Protein AF-A0A938HCS4-F1 (afdb_monomer_lite)

Radius of gyration: 31.87 Å; chains: 1; bounding box: 49×38×100 Å

pLDDT: mean 72.6, std 14.88, range [42.16, 93.31]

Structure (mmCIF, N/CA/C/O backbone):
data_AF-A0A938HCS4-F1
#
_entry.id   AF-A0A938HCS4-F1
#
loop_
_atom_site.group_PDB
_atom_site.id
_atom_site.type_symbol
_atom_site.label_atom_id
_atom_site.label_alt_id
_atom_site.label_comp_id
_atom_site.label_asym_id
_atom_site.label_entity_id
_atom_site.label_seq_id
_atom_site.pdbx_PDB_ins_code
_atom_site.Cartn_x
_atom_site.Cartn_y
_atom_site.Cartn_z
_atom_site.occupancy
_atom_site.B_iso_or_equiv
_atom_site.auth_seq_id
_atom_site.auth_comp_id
_atom_site.auth_asym_id
_atom_site.auth_atom_id
_atom_site.pdbx_PDB_model_num
ATOM 1 N N . MET A 1 1 ? -32.545 -4.563 77.316 1.00 42.16 1 MET A N 1
ATOM 2 C CA . MET A 1 1 ? -31.429 -5.532 77.198 1.00 42.16 1 MET A CA 1
ATOM 3 C C . MET A 1 1 ? -31.980 -6.843 76.645 1.00 42.16 1 MET A C 1
ATOM 5 O O . MET A 1 1 ? -33.150 -7.120 76.858 1.00 42.16 1 MET A O 1
ATOM 9 N N . ALA A 1 2 ? -31.187 -7.542 75.833 1.00 51.88 2 ALA A N 1
ATOM 10 C CA . ALA A 1 2 ? -31.606 -8.448 74.760 1.00 51.88 2 ALA A CA 1
ATOM 11 C C . ALA A 1 2 ? -31.679 -9.943 75.127 1.00 51.88 2 ALA A C 1
ATOM 13 O O . ALA A 1 2 ? -30.803 -10.416 75.840 1.00 51.88 2 ALA A O 1
ATOM 14 N N . THR A 1 3 ? -32.596 -10.683 74.484 1.00 54.97 3 THR A N 1
ATOM 15 C CA . THR A 1 3 ? -32.500 -12.130 74.165 1.00 54.97 3 THR A CA 1
ATOM 16 C C . THR A 1 3 ? -33.317 -12.424 72.884 1.00 54.97 3 THR A C 1
ATOM 18 O O . THR A 1 3 ? -34.532 -12.550 72.902 1.00 54.97 3 THR A O 1
ATOM 21 N N . LYS A 1 4 ? -32.774 -12.158 71.691 1.00 50.47 4 LYS A N 1
ATOM 22 C CA . LYS A 1 4 ? -32.249 -13.134 70.709 1.00 50.47 4 LYS A CA 1
ATOM 23 C C . LYS A 1 4 ? -33.006 -14.478 70.554 1.00 50.47 4 LYS A C 1
ATOM 25 O O . LYS A 1 4 ? -33.038 -15.298 71.461 1.00 50.47 4 LYS A O 1
ATOM 30 N N . SER A 1 5 ? -33.414 -14.703 69.293 1.00 52.41 5 SER A N 1
ATOM 31 C CA . SER A 1 5 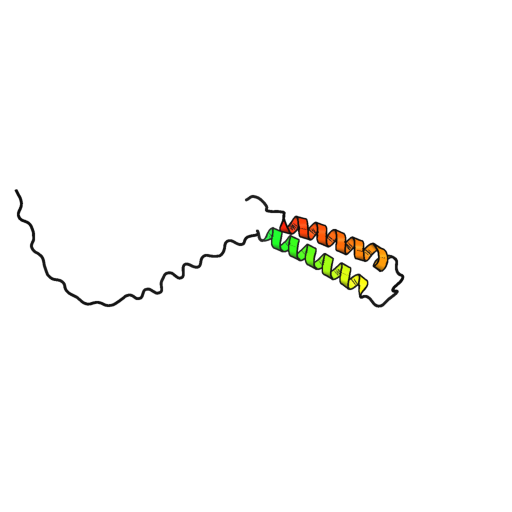? -33.314 -15.938 68.484 1.00 52.41 5 SER A CA 1
ATOM 32 C C . SER A 1 5 ? -34.311 -17.093 68.669 1.00 52.41 5 SER A C 1
ATOM 34 O O . SER A 1 5 ? -34.025 -18.072 69.349 1.00 52.41 5 SER A O 1
ATOM 36 N N . THR A 1 6 ? -35.387 -17.071 67.874 1.00 53.62 6 THR A N 1
ATOM 37 C CA . THR A 1 6 ? -36.025 -18.277 67.319 1.00 53.62 6 THR A CA 1
ATOM 38 C C . THR A 1 6 ? -35.342 -18.643 65.991 1.00 53.62 6 THR A C 1
ATOM 40 O O . THR A 1 6 ? -35.598 -18.056 64.943 1.00 53.62 6 THR A O 1
ATOM 43 N N . VAL A 1 7 ? -34.409 -19.598 66.034 1.00 58.47 7 VAL A N 1
ATOM 44 C CA . VAL A 1 7 ? -33.758 -20.179 64.847 1.00 58.47 7 VAL A CA 1
ATOM 45 C C . VAL A 1 7 ? -34.596 -21.364 64.367 1.00 58.47 7 VAL A C 1
ATOM 47 O O . VAL A 1 7 ? -34.723 -22.360 65.072 1.00 58.47 7 VAL A O 1
AT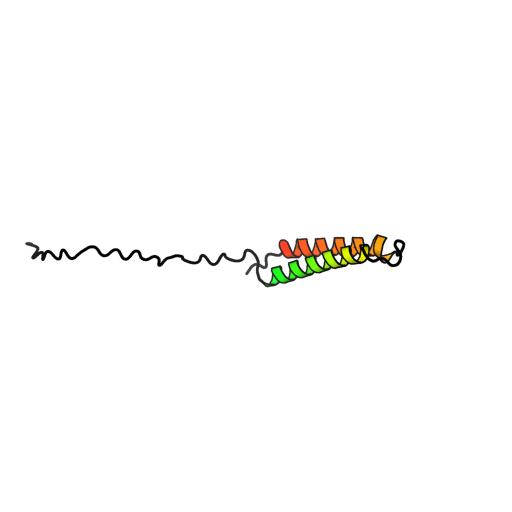OM 50 N N . SER A 1 8 ? -35.160 -21.263 63.162 1.00 47.69 8 SER A N 1
ATOM 51 C CA . SER A 1 8 ? -35.700 -22.410 62.418 1.00 47.69 8 SER A CA 1
ATOM 52 C C . SER A 1 8 ? -34.562 -23.101 61.655 1.00 47.69 8 SER A C 1
ATOM 54 O O . SER A 1 8 ? -33.865 -22.422 60.898 1.00 47.69 8 SER A O 1
ATOM 56 N N . PRO A 1 9 ? -34.356 -24.424 61.774 1.00 56.62 9 PRO A N 1
ATOM 57 C CA . PRO A 1 9 ? -33.373 -25.117 60.959 1.00 56.62 9 PRO A CA 1
ATOM 58 C C . PRO A 1 9 ? -34.006 -25.445 59.603 1.00 56.62 9 PRO A C 1
ATOM 60 O O . PRO A 1 9 ? -34.729 -26.426 59.462 1.00 56.62 9 PRO A O 1
ATOM 63 N N . LYS A 1 10 ? -33.737 -24.636 58.572 1.00 49.09 10 LYS A N 1
ATOM 64 C CA . LYS A 1 10 ? -34.007 -25.032 57.183 1.00 49.09 10 LYS A CA 1
ATOM 65 C C . LYS A 1 10 ? -32.740 -25.624 56.575 1.00 49.09 10 LYS A C 1
ATOM 67 O O . LYS A 1 10 ? -32.026 -24.96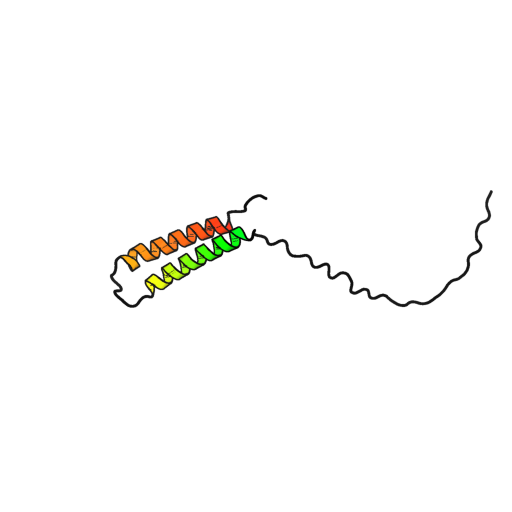4 55.828 1.00 49.09 10 LYS A O 1
ATOM 72 N N . VAL A 1 11 ? -32.472 -26.891 56.887 1.00 62.09 11 VAL A N 1
ATOM 73 C CA . VAL A 1 11 ? -31.588 -27.716 56.057 1.00 62.09 11 VAL A CA 1
ATOM 74 C C . VAL A 1 11 ? -32.427 -28.223 54.889 1.00 62.09 11 VAL A C 1
ATOM 76 O O . VAL A 1 11 ? -33.226 -29.146 55.015 1.00 62.09 11 VAL A O 1
ATOM 79 N N . THR A 1 12 ? -32.279 -27.596 53.727 1.00 52.00 12 THR A N 1
ATOM 80 C CA . THR A 1 12 ? -32.732 -28.162 52.455 1.00 52.00 12 THR A CA 1
ATOM 81 C C . THR A 1 12 ? -31.614 -28.005 51.440 1.00 52.00 12 THR A C 1
ATOM 83 O O . THR A 1 12 ? -31.426 -26.951 50.848 1.00 52.00 12 THR A O 1
ATOM 86 N N . LYS A 1 13 ? -30.857 -29.099 51.347 1.00 52.59 13 LYS A N 1
ATOM 87 C CA . LYS A 1 13 ? -30.258 -29.697 50.153 1.00 52.59 13 LYS A CA 1
ATOM 88 C C . LYS A 1 13 ? -29.6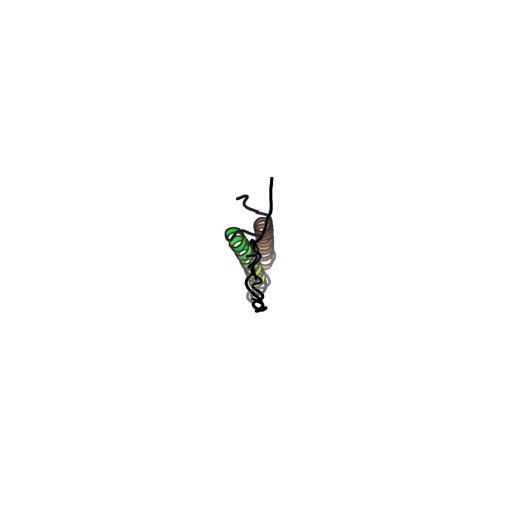41 -28.743 49.128 1.00 52.59 13 LYS A C 1
ATOM 90 O O . LYS A 1 13 ? -30.319 -28.166 48.287 1.00 52.59 13 LYS A O 1
ATOM 95 N N . SER A 1 14 ? -28.307 -28.749 49.161 1.00 66.69 14 SER A N 1
ATOM 96 C CA . SER A 1 14 ? -27.441 -28.996 48.004 1.00 66.69 14 SER A CA 1
ATOM 97 C C . SER A 1 14 ? -28.194 -29.321 46.710 1.00 66.69 14 SER A C 1
ATOM 99 O O . SER A 1 14 ? -28.861 -30.348 46.587 1.00 66.69 14 SER A O 1
ATOM 101 N N . GLY A 1 15 ? -28.020 -28.431 45.750 1.00 49.97 15 GLY A N 1
ATOM 102 C CA . GLY A 1 15 ? -28.354 -28.594 44.352 1.00 49.97 15 GLY A CA 1
ATOM 103 C C . GLY A 1 15 ? -27.515 -27.559 43.641 1.00 49.97 15 GLY A C 1
ATOM 104 O O . GLY A 1 15 ? -27.973 -26.454 43.377 1.00 49.97 15 GLY A O 1
ATOM 105 N N . SER A 1 16 ? -26.235 -27.880 43.493 1.00 56.66 16 SER A N 1
ATOM 106 C CA . SER A 1 16 ? -25.238 -27.102 42.782 1.00 56.66 16 SER A CA 1
ATOM 107 C C . SER A 1 16 ? -25.810 -26.577 41.468 1.00 56.66 16 SER A C 1
ATOM 109 O O . SER A 1 16 ? -25.868 -27.293 40.468 1.00 56.66 16 SER A O 1
ATOM 111 N N . SER A 1 17 ? -26.185 -25.301 41.458 1.00 55.28 17 SER A N 1
ATOM 112 C CA . SER A 1 17 ? -26.150 -24.506 40.244 1.00 55.2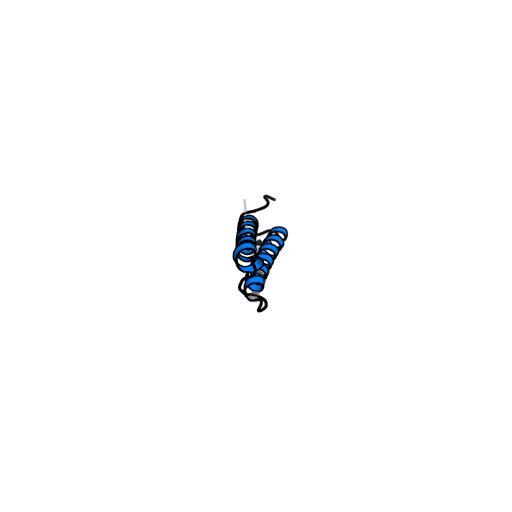8 17 SER A CA 1
ATOM 113 C C . SER A 1 17 ? -24.675 -24.385 39.872 1.00 55.28 17 SER A C 1
ATOM 115 O O . SER A 1 17 ? -24.024 -23.388 40.182 1.00 55.28 17 SER A O 1
ATOM 117 N N . PHE A 1 18 ? -24.146 -25.441 39.243 1.00 57.22 18 PHE A N 1
ATOM 118 C CA . PHE A 1 18 ? -23.027 -25.390 38.310 1.00 57.22 18 PHE A CA 1
ATOM 119 C C . PHE A 1 18 ? -23.451 -24.434 37.189 1.00 57.22 18 PHE A C 1
ATOM 121 O O . PHE A 1 18 ? -23.840 -24.826 36.092 1.00 57.22 18 PHE A O 1
ATOM 128 N N . GLY A 1 19 ? -23.489 -23.149 37.533 1.00 54.78 19 GLY A N 1
ATOM 129 C CA . GLY A 1 19 ? -23.743 -22.052 36.635 1.00 54.78 19 GLY A CA 1
ATOM 130 C C . GLY A 1 19 ? -22.510 -21.917 35.777 1.00 54.78 19 GLY A C 1
ATOM 131 O O . GLY A 1 19 ? -21.608 -21.147 36.083 1.00 54.78 19 GLY A O 1
ATOM 132 N N . PHE A 1 20 ? -22.487 -22.669 34.685 1.00 63.31 20 PHE A N 1
ATOM 133 C CA . PHE A 1 20 ? -21.673 -22.373 33.519 1.00 63.31 20 PHE A CA 1
ATOM 134 C C . PHE A 1 20 ? -22.235 -21.089 32.870 1.00 63.31 20 PHE A C 1
ATOM 136 O O . PHE A 1 20 ? -22.773 -21.119 31.768 1.00 63.31 20 PHE A O 1
ATOM 143 N N . LYS A 1 21 ? -22.248 -19.973 33.614 1.00 63.66 21 LYS A N 1
ATOM 144 C CA . LYS A 1 21 ? -22.911 -18.720 33.227 1.00 63.66 21 LYS A CA 1
ATOM 145 C C . LYS A 1 21 ? -21.960 -17.537 33.104 1.00 63.66 21 LYS A C 1
ATOM 147 O O . LYS A 1 21 ? -22.429 -16.434 32.919 1.00 63.66 21 LYS A O 1
ATOM 152 N N . ASP A 1 22 ? -20.651 -17.740 33.089 1.00 62.34 22 ASP A N 1
ATOM 153 C CA . ASP A 1 22 ? -19.738 -16.622 32.846 1.00 62.34 22 ASP A CA 1
ATOM 154 C C . ASP A 1 22 ? -18.558 -17.058 31.980 1.00 62.34 22 ASP A C 1
ATOM 156 O O . ASP A 1 22 ? -17.399 -16.805 32.295 1.00 62.34 22 ASP A O 1
ATOM 160 N N . ILE A 1 23 ? -18.841 -17.632 30.802 1.00 65.94 23 ILE A N 1
ATOM 161 C CA . ILE A 1 23 ? -17.978 -17.299 29.658 1.00 65.94 23 ILE A CA 1
ATOM 162 C C . ILE A 1 23 ? -18.370 -15.878 29.263 1.00 65.94 23 ILE A C 1
ATOM 164 O O . ILE A 1 23 ? -19.068 -15.640 28.277 1.00 65.94 23 ILE A O 1
ATOM 168 N N . SER A 1 24 ? -17.958 -14.931 30.103 1.00 63.97 24 SER A N 1
ATOM 169 C CA . SER A 1 24 ? -17.853 -13.528 29.764 1.00 63.97 24 SER A CA 1
ATOM 170 C C . SER A 1 24 ? -16.929 -13.483 28.566 1.00 63.97 24 SER A C 1
ATOM 172 O O . SER A 1 24 ? -15.709 -13.575 28.687 1.00 63.97 24 SER A O 1
ATOM 174 N N . GLN A 1 25 ? -17.553 -13.460 27.392 1.00 64.94 25 GLN A N 1
ATOM 175 C CA . GLN A 1 25 ? -16.929 -13.195 26.116 1.00 64.94 25 GLN A CA 1
ATOM 176 C C . GLN A 1 25 ? -16.239 -11.842 26.272 1.00 64.94 25 GLN A C 1
ATOM 178 O O . GLN A 1 25 ? -16.847 -10.793 26.056 1.00 64.94 25 GLN A O 1
ATOM 183 N N . HIS A 1 26 ? -14.975 -11.860 26.697 1.00 58.72 26 HIS A N 1
ATOM 184 C CA . HIS A 1 26 ? -14.063 -10.755 26.494 1.00 58.72 26 HIS A CA 1
ATOM 185 C C . HIS A 1 26 ? -13.998 -10.599 24.985 1.00 58.72 26 HIS A C 1
ATOM 187 O O . HIS A 1 26 ? -13.224 -11.267 24.303 1.00 58.72 26 HIS A O 1
ATOM 193 N N . LYS A 1 27 ? -14.904 -9.772 24.458 1.00 63.03 27 LYS A N 1
ATOM 194 C CA . LYS A 1 27 ? -14.902 -9.334 23.078 1.00 63.03 27 LYS A CA 1
ATOM 195 C C . LYS A 1 27 ? -13.573 -8.617 22.940 1.00 63.03 27 LYS A C 1
ATOM 197 O O . LYS A 1 27 ? -13.442 -7.485 23.403 1.00 63.03 27 LYS A O 1
ATOM 202 N N . GLY A 1 28 ? -12.565 -9.353 22.470 1.00 69.75 28 GLY A N 1
ATOM 203 C CA . GLY A 1 28 ? -11.209 -8.858 22.326 1.00 69.75 28 GLY A CA 1
ATOM 204 C C . GLY A 1 28 ? -11.322 -7.529 21.616 1.00 69.75 28 GLY A C 1
ATOM 205 O O . GLY A 1 28 ? -11.883 -7.465 20.522 1.00 69.75 28 GLY A O 1
ATOM 206 N N . GLN A 1 29 ? -10.928 -6.463 22.308 1.00 72.25 29 GLN A N 1
ATOM 207 C CA . GLN A 1 29 ? -11.004 -5.128 21.747 1.00 72.25 29 GLN A CA 1
ATOM 208 C C . GLN A 1 29 ? -10.111 -5.182 20.510 1.00 72.25 29 GLN A C 1
ATOM 210 O O . GLN A 1 29 ? -8.924 -5.492 20.659 1.00 72.25 29 GLN A O 1
ATOM 215 N N . PRO A 1 30 ? -10.659 -5.018 19.295 1.00 72.44 30 PRO A N 1
ATOM 216 C CA . PRO A 1 30 ? -9.837 -5.122 18.108 1.00 72.44 30 PRO A CA 1
ATOM 217 C C . PRO A 1 30 ? -8.727 -4.075 18.234 1.00 72.44 30 PRO A C 1
ATOM 219 O O . PRO A 1 30 ? -8.995 -2.901 18.480 1.00 72.44 30 PRO A O 1
ATOM 222 N N . LEU A 1 31 ? -7.471 -4.521 18.123 1.00 69.00 31 LEU A N 1
ATOM 223 C CA . LEU A 1 31 ? -6.279 -3.679 18.320 1.00 69.00 31 LEU A CA 1
ATOM 224 C C . LEU A 1 31 ? -6.218 -2.501 17.333 1.00 69.00 31 LEU A C 1
ATOM 226 O O . LEU A 1 31 ? -5.485 -1.533 17.557 1.00 69.00 31 LEU A O 1
ATOM 230 N N . PHE A 1 32 ? -7.014 -2.599 16.266 1.00 69.94 32 PHE A N 1
ATOM 231 C CA . PHE A 1 32 ? -7.132 -1.646 15.182 1.00 69.94 32 PHE A CA 1
ATOM 232 C C . PHE A 1 32 ? -8.597 -1.359 14.872 1.00 69.94 32 PHE A C 1
ATOM 234 O O . PHE A 1 32 ? -9.469 -2.225 14.960 1.00 69.94 32 PHE A O 1
ATOM 241 N N . GLN A 1 33 ? -8.857 -0.123 14.467 1.00 79.75 33 GLN A N 1
ATOM 242 C CA . GLN A 1 33 ? -10.170 0.300 14.008 1.00 79.75 33 GLN A CA 1
ATOM 243 C C . GLN A 1 33 ? -10.469 -0.286 12.619 1.00 79.75 33 GLN A C 1
ATOM 245 O O . GLN A 1 33 ? -9.545 -0.542 11.840 1.00 79.75 33 GLN A O 1
ATOM 250 N N . PRO A 1 34 ? -11.752 -0.463 12.259 1.00 80.38 34 PRO A N 1
ATOM 251 C CA . PRO A 1 34 ? -12.144 -1.046 10.974 1.00 80.38 34 PRO A CA 1
ATOM 252 C C . PRO A 1 34 ? -11.615 -0.266 9.761 1.00 80.38 34 PRO A C 1
ATOM 254 O O . PRO A 1 34 ? -11.440 -0.845 8.691 1.00 80.38 34 PRO A O 1
ATOM 257 N N . ILE A 1 35 ? -11.328 1.031 9.918 1.00 83.69 35 ILE A N 1
ATOM 258 C CA . ILE A 1 35 ? -10.738 1.859 8.861 1.00 83.69 35 ILE A CA 1
ATOM 259 C C . ILE A 1 35 ? -9.281 1.476 8.558 1.00 83.69 35 ILE A C 1
ATOM 261 O O . ILE A 1 35 ? -8.907 1.374 7.392 1.00 83.69 35 ILE A O 1
ATOM 265 N N . ASN A 1 36 ? -8.482 1.158 9.580 1.00 85.19 36 ASN A N 1
ATOM 266 C CA . ASN A 1 36 ? -7.090 0.733 9.413 1.00 85.19 36 ASN A CA 1
ATOM 267 C C . ASN A 1 36 ? -6.989 -0.611 8.706 1.00 85.19 36 ASN A C 1
ATOM 269 O O . ASN A 1 36 ? -6.091 -0.828 7.901 1.00 85.19 36 ASN A O 1
ATOM 273 N N . TYR A 1 37 ? -7.939 -1.505 8.982 1.00 85.88 37 TYR A N 1
ATOM 274 C CA . TYR A 1 37 ? -7.982 -2.804 8.327 1.00 85.88 37 TYR A CA 1
ATOM 275 C C . TYR A 1 37 ? -8.190 -2.666 6.811 1.00 85.88 37 TYR A C 1
ATOM 277 O O . TYR A 1 37 ? -7.592 -3.401 6.030 1.00 85.88 37 TYR A O 1
ATOM 285 N N . ARG A 1 38 ? -8.975 -1.669 6.375 1.00 87.81 38 ARG A N 1
ATOM 286 C CA . ARG A 1 38 ? -9.138 -1.347 4.948 1.00 87.81 38 ARG A CA 1
ATOM 287 C C . ARG A 1 38 ? -7.856 -0.776 4.336 1.00 87.81 38 ARG A C 1
ATOM 289 O O . ARG A 1 38 ? -7.538 -1.122 3.204 1.00 87.81 38 ARG A O 1
ATOM 296 N N . LEU A 1 39 ? -7.125 0.063 5.075 1.00 88.44 39 LEU A N 1
ATOM 297 C CA . LEU A 1 39 ? -5.838 0.619 4.634 1.00 88.44 39 LEU A CA 1
ATOM 298 C C . LEU A 1 39 ? -4.757 -0.466 4.500 1.00 88.44 39 LEU A C 1
ATOM 300 O O . LEU A 1 39 ? -4.035 -0.472 3.509 1.00 88.44 39 LEU A O 1
ATOM 304 N N . MET A 1 40 ? -4.693 -1.419 5.437 1.00 89.81 40 MET A N 1
ATOM 305 C CA . MET A 1 40 ? -3.817 -2.593 5.320 1.00 89.81 40 MET A CA 1
ATOM 306 C C . MET A 1 40 ? -4.187 -3.455 4.114 1.00 89.81 40 MET A C 1
ATOM 308 O O . MET A 1 40 ? -3.326 -3.836 3.332 1.00 89.81 40 MET A O 1
ATOM 312 N N . PHE A 1 41 ? -5.480 -3.725 3.913 1.00 91.62 41 PHE A N 1
ATOM 313 C CA . PHE A 1 41 ? -5.916 -4.493 2.749 1.00 91.62 41 PHE A CA 1
ATOM 314 C C . PHE A 1 41 ? -5.531 -3.806 1.431 1.00 91.62 41 PHE A C 1
ATOM 316 O O . PHE A 1 41 ? -5.121 -4.471 0.483 1.00 91.62 41 PHE A O 1
ATOM 323 N N . LEU A 1 42 ? -5.619 -2.475 1.378 1.00 91.25 42 LEU A N 1
ATOM 324 C CA . LEU A 1 42 ? -5.175 -1.704 0.223 1.00 91.25 42 LEU A CA 1
ATOM 325 C C . LEU A 1 42 ? -3.665 -1.869 -0.018 1.00 91.25 42 LEU A C 1
ATOM 327 O O . LEU A 1 42 ? -3.275 -2.162 -1.145 1.00 91.25 42 LEU A O 1
ATOM 331 N N . GLY A 1 43 ? -2.830 -1.740 1.018 1.00 89.19 43 GLY A N 1
ATOM 332 C CA . GLY A 1 43 ? -1.381 -1.962 0.917 1.00 89.19 43 GLY A CA 1
ATOM 333 C C . GLY A 1 43 ? -1.033 -3.365 0.402 1.00 89.19 43 GLY A C 1
ATOM 334 O O . GLY A 1 43 ? -0.254 -3.504 -0.546 1.00 89.19 43 GLY A O 1
ATOM 335 N N . LEU A 1 44 ? -1.727 -4.388 0.906 1.00 91.88 44 LEU A N 1
ATOM 336 C CA . LEU A 1 44 ? -1.569 -5.771 0.464 1.00 91.88 44 LEU A CA 1
ATOM 337 C C . LEU A 1 44 ? -1.905 -5.941 -1.024 1.00 91.88 44 LEU A C 1
ATOM 339 O O . LEU A 1 44 ? -1.177 -6.619 -1.750 1.00 91.88 44 LEU A O 1
ATOM 343 N N . VAL A 1 45 ? -2.979 -5.305 -1.501 1.00 93.31 45 VAL A N 1
ATOM 344 C CA . VAL A 1 45 ? -3.347 -5.317 -2.925 1.00 93.31 45 VAL A CA 1
ATOM 345 C C . VAL A 1 45 ? -2.262 -4.657 -3.778 1.00 93.31 45 VAL A C 1
ATOM 347 O O . VAL A 1 45 ? -1.930 -5.197 -4.833 1.00 93.31 45 VAL A O 1
ATOM 350 N N . LEU A 1 46 ? -1.662 -3.547 -3.329 1.00 90.25 46 LEU A N 1
ATOM 351 C CA . LEU A 1 46 ? -0.541 -2.914 -4.036 1.00 90.25 46 LEU A CA 1
ATOM 352 C C . LEU A 1 46 ? 0.688 -3.831 -4.102 1.00 90.25 46 LEU A C 1
ATOM 354 O O . LEU A 1 46 ? 1.305 -3.939 -5.163 1.00 90.25 46 LEU A O 1
ATOM 358 N N . LEU A 1 47 ? 1.025 -4.525 -3.009 1.00 91.19 47 LEU A N 1
ATOM 359 C CA . LEU A 1 47 ? 2.121 -5.498 -2.992 1.00 91.19 47 LEU A CA 1
ATOM 360 C C . LEU A 1 47 ? 1.878 -6.634 -3.990 1.00 91.19 47 LEU A C 1
ATOM 362 O O . LEU A 1 47 ? 2.771 -6.973 -4.770 1.00 91.19 47 LEU A O 1
ATOM 366 N N . VAL A 1 48 ? 0.680 -7.223 -3.973 1.00 91.44 48 VAL A N 1
ATOM 367 C CA . VAL A 1 48 ? 0.319 -8.325 -4.874 1.00 91.44 48 VAL A CA 1
ATOM 368 C C . VAL A 1 48 ? 0.317 -7.850 -6.323 1.00 91.44 48 VAL A C 1
ATOM 370 O O . VAL A 1 48 ? 0.877 -8.532 -7.175 1.00 91.44 48 VAL A O 1
ATOM 373 N N . ALA A 1 49 ? -0.235 -6.670 -6.609 1.00 87.12 49 ALA A N 1
ATOM 374 C CA . ALA A 1 49 ? -0.244 -6.096 -7.950 1.00 87.12 49 ALA A CA 1
ATOM 375 C C . ALA A 1 49 ? 1.175 -5.811 -8.471 1.00 87.12 49 ALA A C 1
ATOM 377 O O . ALA A 1 49 ? 1.489 -6.173 -9.603 1.00 87.12 49 ALA A O 1
ATOM 378 N N . GLY A 1 50 ? 2.053 -5.228 -7.649 1.00 84.12 50 GLY A N 1
ATOM 379 C CA . GLY A 1 50 ? 3.445 -4.961 -8.020 1.00 84.12 50 GLY A CA 1
ATOM 380 C C . GLY A 1 50 ? 4.240 -6.240 -8.305 1.00 84.12 50 GLY A C 1
ATOM 381 O O . GLY A 1 50 ? 4.948 -6.319 -9.308 1.00 84.12 50 GLY A O 1
ATOM 382 N N . ASN A 1 51 ? 4.059 -7.280 -7.484 1.00 85.81 51 ASN A N 1
ATOM 383 C CA . ASN A 1 51 ? 4.674 -8.591 -7.720 1.00 85.81 51 ASN A CA 1
ATOM 384 C C . ASN A 1 51 ? 4.066 -9.312 -8.938 1.00 85.81 51 ASN A C 1
ATOM 386 O O . ASN A 1 51 ? 4.789 -9.932 -9.717 1.00 85.81 51 ASN A O 1
ATOM 390 N N . ALA A 1 52 ? 2.752 -9.206 -9.153 1.00 83.25 52 ALA A N 1
ATOM 391 C CA . ALA A 1 52 ? 2.077 -9.792 -10.311 1.00 83.25 52 ALA A CA 1
ATOM 392 C C . ALA A 1 52 ? 2.530 -9.146 -11.629 1.00 83.25 52 ALA A C 1
ATOM 394 O O . ALA A 1 52 ? 2.705 -9.844 -12.629 1.00 83.25 52 ALA A O 1
ATOM 395 N N . LEU A 1 53 ? 2.791 -7.836 -11.620 1.00 79.38 53 LEU A N 1
ATOM 396 C CA . LEU A 1 53 ? 3.315 -7.104 -12.773 1.00 79.38 53 LEU A CA 1
ATOM 397 C C . LEU A 1 53 ? 4.699 -7.627 -13.200 1.00 79.38 53 LEU A C 1
ATOM 399 O O . LEU A 1 53 ? 4.993 -7.696 -14.393 1.00 79.38 53 LEU A O 1
ATOM 403 N N . MET A 1 54 ? 5.519 -8.065 -12.237 1.00 75.31 54 MET A N 1
ATOM 404 C CA . MET A 1 54 ? 6.824 -8.688 -12.482 1.00 75.31 54 MET A CA 1
ATOM 405 C C . MET A 1 54 ? 6.707 -10.108 -13.071 1.00 75.31 54 MET A C 1
ATOM 407 O O . MET A 1 54 ? 7.534 -10.493 -13.893 1.00 75.31 54 MET A O 1
ATOM 411 N N . ILE A 1 55 ? 5.669 -10.870 -12.700 1.00 72.19 55 ILE A N 1
ATOM 412 C CA . ILE A 1 55 ? 5.454 -12.270 -13.126 1.00 72.19 55 ILE A CA 1
ATOM 413 C C . ILE A 1 55 ? 4.864 -12.406 -14.547 1.00 72.19 55 ILE A C 1
ATOM 415 O O . ILE A 1 55 ? 4.850 -13.502 -15.120 1.00 72.19 55 ILE A O 1
ATOM 419 N N . GLY A 1 56 ? 4.363 -11.307 -15.124 1.00 66.50 56 GLY A N 1
ATOM 420 C CA . GLY A 1 56 ? 3.768 -11.267 -16.462 1.00 66.50 56 GLY A CA 1
ATOM 421 C C . GLY A 1 56 ? 4.763 -11.642 -17.568 1.00 66.50 56 GLY A C 1
ATOM 422 O O . GLY A 1 56 ? 5.903 -11.182 -17.579 1.00 66.50 56 GLY A O 1
ATOM 423 N N . LYS A 1 57 ? 4.328 -12.478 -18.516 1.00 56.56 57 LYS A N 1
ATOM 424 C CA . LYS A 1 57 ? 5.192 -13.155 -19.503 1.00 56.56 57 LYS A CA 1
ATOM 425 C C . LYS A 1 57 ? 5.480 -12.362 -20.787 1.00 56.56 57 LYS A C 1
ATOM 427 O O . LYS A 1 57 ? 6.273 -12.825 -21.596 1.00 56.56 57 LYS A O 1
ATOM 432 N N . GLU A 1 58 ? 4.893 -11.181 -20.965 1.00 61.00 58 GLU A N 1
ATOM 433 C CA . GLU A 1 58 ? 5.138 -10.346 -22.151 1.00 61.00 58 GLU A CA 1
ATOM 434 C C . GLU A 1 58 ? 6.219 -9.303 -21.848 1.00 61.00 58 GLU A C 1
ATOM 436 O O . GLU A 1 58 ? 6.059 -8.491 -20.939 1.00 61.00 58 GLU A O 1
ATOM 441 N N . ASP A 1 59 ? 7.356 -9.412 -22.537 1.00 59.28 59 ASP A N 1
ATOM 442 C CA . ASP A 1 59 ? 8.565 -8.581 -22.460 1.00 59.28 59 ASP A CA 1
ATOM 443 C C . ASP A 1 59 ? 9.192 -8.395 -21.065 1.00 59.28 59 ASP A C 1
ATOM 445 O O . ASP A 1 59 ? 8.807 -7.557 -20.247 1.00 59.28 59 ASP A O 1
ATOM 449 N N . ILE A 1 60 ? 10.233 -9.186 -20.788 1.00 58.88 60 ILE A N 1
ATOM 450 C CA . ILE A 1 60 ? 11.062 -9.111 -19.568 1.00 58.88 60 ILE A CA 1
ATOM 451 C C . ILE A 1 60 ? 11.858 -7.787 -19.508 1.00 58.88 60 ILE A C 1
ATOM 453 O O . ILE A 1 60 ? 12.173 -7.303 -18.425 1.00 58.88 60 ILE A O 1
ATOM 457 N N . TYR A 1 61 ? 12.114 -7.157 -20.659 1.00 54.81 61 TYR A N 1
ATOM 458 C CA . TYR A 1 61 ? 12.902 -5.922 -20.787 1.00 54.81 61 TYR A CA 1
ATOM 459 C C . TYR A 1 61 ? 12.075 -4.630 -20.791 1.00 54.81 61 TYR A C 1
ATOM 461 O O . TYR A 1 61 ? 12.604 -3.552 -21.056 1.00 54.81 61 TYR A O 1
ATOM 469 N N . SER A 1 62 ? 10.777 -4.708 -20.500 1.00 65.25 62 SER A N 1
ATOM 470 C CA . SER A 1 62 ? 9.934 -3.518 -20.447 1.00 65.25 62 SER A CA 1
ATOM 471 C C . SER A 1 62 ? 10.259 -2.700 -19.190 1.00 65.25 62 SER A C 1
ATOM 473 O O . SER A 1 62 ? 10.253 -3.240 -18.079 1.00 65.25 62 SER A O 1
ATOM 475 N N . PHE A 1 63 ? 10.526 -1.395 -19.343 1.00 67.06 63 PHE A N 1
ATOM 476 C CA . PHE A 1 63 ? 10.803 -0.459 -18.236 1.00 67.06 63 PHE A CA 1
ATOM 477 C C . PHE A 1 63 ? 9.784 -0.594 -17.091 1.00 67.06 63 PHE A C 1
ATOM 479 O O . PHE A 1 63 ? 10.132 -0.514 -15.916 1.00 67.06 63 PHE A O 1
ATOM 486 N N . THR A 1 64 ? 8.538 -0.924 -17.426 1.00 71.44 64 THR A N 1
ATOM 487 C CA . THR A 1 64 ? 7.451 -1.215 -16.488 1.00 71.44 64 THR A CA 1
ATOM 488 C C . THR A 1 64 ? 7.813 -2.254 -15.416 1.00 71.44 64 THR A C 1
ATOM 490 O O . THR A 1 64 ? 7.391 -2.128 -14.273 1.00 71.44 64 THR A O 1
ATOM 493 N N . LYS A 1 65 ? 8.619 -3.274 -15.722 1.00 71.19 65 LYS A N 1
ATOM 494 C CA . LYS A 1 65 ? 8.975 -4.323 -14.749 1.00 71.19 65 LYS A CA 1
ATOM 495 C C . LYS A 1 65 ? 10.254 -4.024 -13.982 1.00 71.19 65 LYS A C 1
ATOM 497 O O . LYS A 1 65 ? 10.347 -4.372 -12.813 1.00 71.19 65 LYS A O 1
ATOM 502 N N . ILE A 1 66 ? 11.227 -3.381 -14.626 1.00 73.12 66 ILE A N 1
ATOM 503 C CA . ILE A 1 66 ? 12.532 -3.095 -14.014 1.00 73.12 66 ILE A CA 1
ATOM 504 C C . ILE A 1 66 ? 12.455 -1.886 -13.077 1.00 73.12 66 ILE A C 1
ATOM 506 O O . ILE A 1 66 ? 13.092 -1.898 -12.029 1.00 73.12 66 ILE A O 1
ATOM 510 N N . THR A 1 67 ? 11.672 -0.856 -13.415 1.00 79.69 67 THR A N 1
ATOM 511 C CA . THR A 1 67 ? 11.540 0.352 -12.584 1.00 79.69 67 THR A CA 1
ATOM 512 C C . THR A 1 67 ? 10.146 0.521 -12.002 1.00 79.69 67 THR A C 1
ATOM 514 O O . THR A 1 67 ? 10.027 0.761 -10.803 1.00 79.69 67 THR A O 1
ATOM 517 N N . LEU A 1 68 ? 9.082 0.362 -12.794 1.00 81.38 68 LEU A N 1
ATOM 518 C CA . LEU A 1 68 ? 7.729 0.657 -12.304 1.00 81.38 68 LEU A CA 1
ATOM 519 C C . LEU A 1 68 ? 7.259 -0.357 -11.247 1.00 81.38 68 LEU A C 1
ATOM 521 O O . LEU A 1 68 ? 6.716 0.048 -10.223 1.00 81.38 68 LEU A O 1
ATOM 525 N N . ALA A 1 69 ? 7.515 -1.655 -11.441 1.00 83.56 69 ALA A N 1
ATOM 526 C CA . ALA A 1 69 ? 7.110 -2.684 -10.483 1.00 83.56 69 ALA A CA 1
ATOM 527 C C . ALA A 1 69 ? 7.794 -2.528 -9.105 1.00 83.56 69 ALA A C 1
ATOM 529 O O . ALA A 1 69 ? 7.066 -2.476 -8.110 1.00 83.56 69 ALA A O 1
ATOM 530 N N . PRO A 1 70 ? 9.131 -2.349 -8.993 1.00 85.06 70 PRO A N 1
ATOM 531 C CA . PRO A 1 70 ? 9.770 -2.083 -7.703 1.00 85.06 70 PRO A CA 1
ATOM 532 C C . PRO A 1 70 ? 9.273 -0.803 -7.030 1.00 85.06 70 PRO A C 1
ATOM 534 O O . PRO A 1 70 ? 9.104 -0.786 -5.813 1.00 85.06 70 PRO A O 1
ATOM 537 N N . ILE A 1 71 ? 8.992 0.252 -7.803 1.00 89.12 71 ILE A N 1
ATOM 538 C CA . ILE A 1 71 ? 8.453 1.511 -7.268 1.00 89.12 71 ILE A CA 1
ATOM 539 C C . ILE A 1 71 ? 7.054 1.296 -6.680 1.00 89.12 71 ILE A C 1
ATOM 541 O O . ILE A 1 71 ? 6.778 1.777 -5.582 1.00 89.12 71 ILE A O 1
ATOM 545 N N . ILE A 1 72 ? 6.184 0.546 -7.364 1.00 88.25 72 ILE A N 1
ATOM 546 C CA . ILE A 1 72 ? 4.835 0.222 -6.872 1.00 88.25 72 ILE A CA 1
ATOM 547 C C . ILE A 1 72 ? 4.915 -0.611 -5.590 1.00 88.25 72 ILE A C 1
ATOM 549 O O . ILE A 1 72 ? 4.198 -0.320 -4.634 1.00 88.25 72 ILE A O 1
ATOM 553 N N . ILE A 1 73 ? 5.808 -1.604 -5.536 1.00 90.50 73 ILE A N 1
ATOM 554 C CA . ILE A 1 73 ? 6.024 -2.422 -4.334 1.00 90.50 73 ILE A CA 1
ATOM 555 C C . ILE A 1 73 ? 6.532 -1.547 -3.180 1.00 90.50 73 ILE A C 1
ATOM 557 O O . ILE A 1 73 ? 6.001 -1.629 -2.074 1.00 90.50 73 ILE A O 1
ATOM 561 N N . ALA A 1 74 ? 7.512 -0.674 -3.429 1.00 91.75 74 ALA A N 1
ATOM 562 C CA . ALA A 1 74 ? 8.052 0.237 -2.421 1.00 91.75 74 ALA A CA 1
ATOM 563 C C . ALA A 1 74 ? 6.980 1.200 -1.884 1.00 91.75 74 ALA A C 1
ATOM 565 O O . ALA A 1 74 ? 6.853 1.372 -0.672 1.00 91.75 74 ALA A O 1
ATOM 566 N N . ALA A 1 75 ? 6.163 1.779 -2.767 1.00 91.00 75 ALA A N 1
ATOM 567 C CA . ALA A 1 75 ? 5.029 2.610 -2.379 1.00 91.00 75 ALA A CA 1
ATOM 568 C C . ALA A 1 75 ? 3.980 1.812 -1.583 1.00 91.00 75 ALA A C 1
ATOM 570 O O . ALA A 1 75 ? 3.474 2.309 -0.579 1.00 91.00 75 ALA A O 1
ATOM 571 N N . GLY A 1 76 ? 3.702 0.565 -1.978 1.00 90.62 76 GLY A N 1
ATOM 572 C CA . GLY A 1 76 ? 2.823 -0.351 -1.251 1.00 90.62 76 GLY A CA 1
ATOM 573 C C . GLY A 1 76 ? 3.295 -0.591 0.183 1.00 90.62 76 GLY A C 1
ATOM 574 O O . GLY A 1 76 ? 2.510 -0.437 1.113 1.00 90.62 76 GLY A O 1
ATOM 575 N N . TYR A 1 77 ? 4.591 -0.848 0.383 1.00 92.19 77 TYR A N 1
ATOM 576 C CA . TYR A 1 77 ? 5.173 -0.975 1.722 1.00 92.19 77 TYR A CA 1
ATOM 577 C C . TYR A 1 77 ? 5.068 0.313 2.544 1.00 92.19 77 TYR A C 1
ATOM 579 O O . TYR A 1 77 ? 4.764 0.243 3.730 1.00 92.19 77 TYR A O 1
ATOM 587 N N . LEU A 1 78 ? 5.280 1.491 1.947 1.00 92.06 78 LEU A N 1
ATOM 588 C CA . LEU A 1 78 ? 5.097 2.764 2.656 1.00 92.06 78 LEU A CA 1
ATOM 589 C C . LEU A 1 78 ? 3.649 2.945 3.126 1.00 92.06 78 LEU A C 1
ATOM 591 O O . LEU A 1 78 ? 3.419 3.341 4.269 1.00 92.06 78 LEU A O 1
ATOM 595 N N . VAL A 1 79 ? 2.677 2.619 2.272 1.00 89.12 79 VAL A N 1
ATOM 596 C CA . VAL A 1 79 ? 1.251 2.655 2.621 1.00 89.12 79 VAL A CA 1
ATOM 597 C C . VAL A 1 79 ? 0.934 1.645 3.724 1.00 89.12 79 VAL A C 1
ATOM 599 O O . VAL A 1 79 ? 0.248 2.007 4.675 1.00 89.12 79 VAL A O 1
ATOM 602 N N . GLU A 1 80 ? 1.465 0.423 3.652 1.00 88.69 80 GLU A N 1
ATOM 603 C CA . GLU A 1 80 ? 1.297 -0.617 4.676 1.00 88.69 80 GLU A CA 1
ATOM 604 C C . GLU A 1 80 ? 1.854 -0.164 6.036 1.00 88.69 80 GLU A C 1
ATOM 606 O O . GLU A 1 80 ? 1.189 -0.287 7.064 1.00 88.69 80 GLU A O 1
ATOM 611 N N . LEU A 1 81 ? 3.054 0.427 6.047 1.00 89.62 81 LEU A N 1
ATOM 612 C CA . LEU A 1 81 ? 3.694 0.951 7.255 1.00 89.62 81 LEU A CA 1
ATOM 613 C C . LEU A 1 81 ? 2.856 2.059 7.894 1.00 89.62 81 LEU A C 1
ATOM 615 O O . LEU A 1 81 ? 2.641 2.048 9.107 1.00 89.62 81 LEU A O 1
ATOM 619 N N . VAL A 1 82 ? 2.345 2.992 7.085 1.00 87.75 82 VAL A N 1
ATOM 620 C CA . VAL A 1 82 ? 1.441 4.039 7.568 1.00 87.75 82 VAL A CA 1
ATOM 621 C C . VAL A 1 82 ? 0.124 3.429 8.041 1.00 87.75 82 VAL A C 1
ATOM 623 O O . VAL A 1 82 ? -0.347 3.808 9.102 1.00 87.75 82 VAL A O 1
ATOM 626 N N . ALA A 1 83 ? -0.452 2.455 7.338 1.00 86.00 83 ALA A N 1
ATOM 627 C CA . ALA A 1 83 ? -1.709 1.807 7.714 1.00 86.00 83 ALA A CA 1
ATOM 628 C C . ALA A 1 83 ? -1.629 1.067 9.060 1.00 86.00 83 ALA A C 1
ATOM 630 O O . ALA A 1 83 ? -2.573 1.121 9.851 1.00 86.00 83 ALA A O 1
ATOM 631 N N . ILE A 1 84 ? -0.503 0.396 9.325 1.00 83.94 84 ILE A N 1
ATOM 632 C CA . ILE A 1 84 ? -0.239 -0.308 10.586 1.00 83.94 84 ILE A CA 1
ATOM 633 C C . ILE A 1 84 ? 0.022 0.691 11.720 1.00 83.94 84 ILE A C 1
ATOM 635 O O . ILE A 1 84 ? -0.498 0.526 12.827 1.00 83.94 84 ILE A O 1
ATOM 639 N N . LEU A 1 85 ? 0.838 1.719 11.465 1.00 84.38 85 LEU A N 1
ATOM 640 C CA . LEU A 1 85 ? 1.256 2.676 12.490 1.00 84.38 85 LEU A CA 1
ATOM 641 C C . LEU A 1 85 ? 0.175 3.714 12.808 1.00 84.38 85 LEU A C 1
ATOM 643 O O . LEU A 1 85 ? 0.103 4.205 13.937 1.00 84.38 85 LEU A O 1
ATOM 647 N N . TYR A 1 86 ? -0.663 4.059 11.832 1.00 77.81 86 TYR A N 1
ATOM 648 C CA . TYR A 1 86 ? -1.744 5.017 11.989 1.00 77.81 86 TYR A CA 1
ATOM 649 C C . TYR A 1 86 ? -2.750 4.452 12.979 1.00 77.81 86 TYR A C 1
ATOM 651 O O . TYR A 1 86 ? -3.599 3.656 12.619 1.00 77.81 86 TYR A O 1
ATOM 659 N N . ARG A 1 87 ? -2.662 4.836 14.251 1.00 68.44 87 ARG A N 1
ATOM 660 C CA . ARG A 1 87 ? -3.694 4.563 15.254 1.00 68.44 87 ARG A CA 1
ATOM 661 C C . ARG A 1 87 ? -4.546 5.823 15.343 1.00 68.44 87 ARG A C 1
ATOM 663 O O . ARG A 1 87 ? -4.084 6.793 15.949 1.00 68.44 87 ARG A O 1
ATOM 670 N N . PRO A 1 88 ? -5.747 5.861 14.740 1.00 61.19 88 PRO A N 1
ATOM 671 C CA . PRO A 1 88 ? -6.610 7.019 14.877 1.00 61.19 88 PRO A CA 1
ATOM 672 C C . PRO A 1 88 ? -6.990 7.077 16.352 1.00 61.19 88 PRO A C 1
ATOM 674 O O . PRO A 1 88 ? -7.578 6.138 16.889 1.00 61.19 88 PRO A O 1
ATOM 677 N N . LYS A 1 89 ? -6.559 8.129 17.045 1.00 46.53 89 LYS A N 1
ATOM 678 C CA . LYS A 1 89 ? -6.908 8.316 18.447 1.00 46.53 89 LYS A CA 1
ATOM 679 C C . LYS A 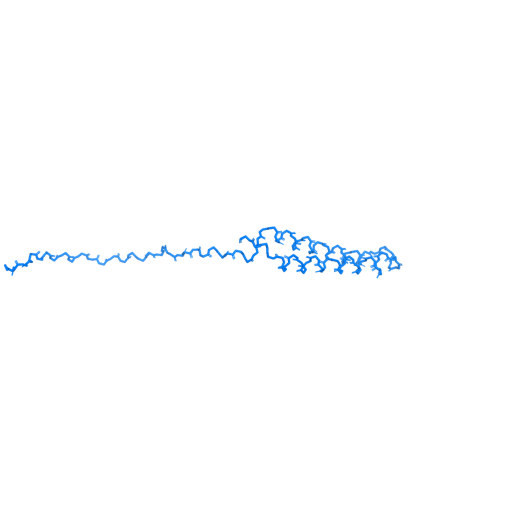1 89 ? -8.384 8.705 18.495 1.00 46.53 89 LYS A C 1
ATOM 681 O O . LYS A 1 89 ? -8.726 9.855 18.246 1.00 46.53 89 LYS A O 1
ATOM 686 N N . SER A 1 90 ? -9.226 7.716 18.759 1.00 47.84 90 SER A N 1
ATOM 687 C CA . SER A 1 90 ? -10.581 7.884 19.271 1.00 47.84 90 SER A CA 1
ATOM 688 C C . SER A 1 90 ? -10.621 7.270 20.654 1.00 47.84 90 SER A C 1
ATOM 690 O O . SER A 1 90 ? -10.017 6.188 20.822 1.00 47.84 90 SER A O 1
#

Sequence (90 aa):
MATKSTVSPKVTKSGSSFGFKDISQHKGQPLFQPINYRLMFLGLVLLVAGNALMIGKEDIYSFTKITLAPIIIAAGYLVELVAILYRPKS

Secondary structure (DSSP, 8-state):
------------------------------SS-HHHHHHHHHHHHHHHHHHHHHH-SS-TT-HIIIIIHHHHHHHHHHHHHHHHH-----

Foldseek 3Di:
DDDDDDDDDPPDDDDDPPPPPPPVPPVPPPPADPVLVVLLVVLVVLLVVLVVQLVDDPDNPDCCNVPVSVVSNVVSVVSNVCSVPDHPDD